Protein AF-A0A0N4XJF4-F1 (afdb_monomer_lite)

Structure (mmCIF, N/CA/C/O backbone):
data_AF-A0A0N4XJF4-F1
#
_entry.id   AF-A0A0N4XJF4-F1
#
loop_
_atom_site.group_PDB
_atom_site.id
_atom_site.type_symbol
_atom_site.label_atom_id
_atom_site.label_alt_id
_atom_site.label_comp_id
_atom_site.label_asym_id
_atom_site.label_entity_id
_atom_site.label_seq_id
_atom_site.pdbx_PDB_ins_code
_atom_site.Cartn_x
_atom_site.Cartn_y
_atom_site.Cartn_z
_atom_site.occupancy
_atom_site.B_iso_or_equiv
_atom_site.auth_seq_id
_atom_site.auth_comp_id
_atom_site.auth_asym_id
_atom_site.auth_atom_id
_atom_site.pdbx_PDB_model_num
ATOM 1 N N . MET A 1 1 ? -15.437 5.157 27.673 1.00 72.31 1 MET A N 1
ATOM 2 C CA . MET A 1 1 ? -16.243 4.473 26.632 1.00 72.31 1 MET A CA 1
ATOM 3 C C . MET A 1 1 ? -15.526 4.419 25.286 1.00 72.31 1 MET A C 1
ATOM 5 O O . MET A 1 1 ? -15.361 3.317 24.783 1.00 72.31 1 MET A O 1
ATOM 9 N N . ALA A 1 2 ? -14.988 5.533 24.768 1.00 72.12 2 ALA A N 1
ATOM 10 C CA . ALA A 1 2 ? -14.213 5.548 23.515 1.00 72.12 2 ALA A CA 1
ATOM 11 C C . ALA A 1 2 ? -13.028 4.555 23.483 1.00 72.12 2 ALA A C 1
ATOM 13 O O . ALA A 1 2 ? -12.872 3.821 22.515 1.00 72.12 2 ALA A O 1
ATOM 14 N N . ALA A 1 3 ? -12.255 4.433 24.570 1.00 76.31 3 ALA A N 1
ATOM 15 C CA . ALA A 1 3 ? -11.1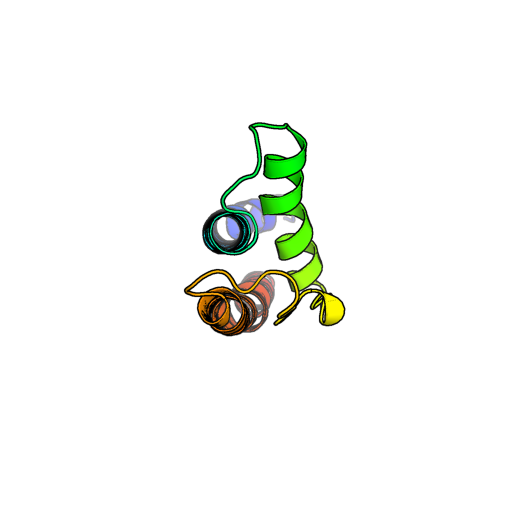20 3.500 24.634 1.00 76.31 3 ALA A CA 1
ATOM 16 C C . ALA A 1 3 ? -11.510 2.019 24.418 1.00 76.31 3 ALA A C 1
ATOM 18 O O . ALA A 1 3 ? -10.746 1.259 23.834 1.00 76.31 3 ALA A O 1
ATOM 19 N N . LYS A 1 4 ? -12.720 1.610 24.827 1.00 77.25 4 LYS A N 1
ATOM 20 C CA . LYS A 1 4 ? -13.217 0.235 24.637 1.00 77.25 4 LYS A CA 1
ATOM 21 C C . LYS A 1 4 ? -13.564 -0.046 23.167 1.00 77.25 4 LYS A C 1
ATOM 23 O O . LYS A 1 4 ? -13.357 -1.158 22.684 1.00 77.25 4 LYS A O 1
ATOM 28 N N . MET A 1 5 ? -14.036 0.975 22.449 1.00 77.81 5 MET A N 1
ATOM 29 C CA . MET A 1 5 ? -14.275 0.898 21.005 1.00 77.81 5 MET A CA 1
ATOM 30 C C . MET A 1 5 ? -12.951 0.865 20.231 1.00 77.81 5 MET A C 1
ATOM 32 O O . MET A 1 5 ? -12.798 0.022 19.356 1.00 77.81 5 MET A O 1
ATOM 36 N N . VAL A 1 6 ? -11.950 1.662 20.632 1.00 79.19 6 VAL A N 1
ATOM 37 C CA . VAL A 1 6 ? -10.606 1.651 20.015 1.00 79.19 6 VAL A CA 1
ATOM 38 C C . VAL A 1 6 ? -9.942 0.270 20.096 1.00 79.19 6 VAL A C 1
ATOM 40 O O . VAL A 1 6 ? -9.374 -0.195 19.111 1.00 79.19 6 VAL A O 1
ATOM 43 N N . VAL A 1 7 ? -10.058 -0.434 21.228 1.00 79.31 7 VAL A N 1
ATOM 44 C CA . VAL A 1 7 ? -9.517 -1.802 21.362 1.00 79.31 7 VAL A CA 1
ATOM 45 C C . VAL A 1 7 ? -10.201 -2.778 20.397 1.00 79.31 7 VAL A C 1
ATOM 47 O O . VAL A 1 7 ? -9.532 -3.611 19.792 1.00 79.31 7 VAL A O 1
ATOM 50 N N . SER A 1 8 ? -11.512 -2.636 20.192 1.00 73.75 8 SER A N 1
ATOM 51 C CA . SER A 1 8 ? -12.279 -3.492 19.273 1.00 73.75 8 SER A CA 1
ATOM 52 C C . SER A 1 8 ? -11.927 -3.222 17.803 1.00 73.75 8 SER A C 1
ATOM 54 O O . SER A 1 8 ? -11.895 -4.143 16.991 1.00 73.75 8 SER A O 1
ATOM 56 N N . MET A 1 9 ? -11.576 -1.978 17.464 1.00 78.62 9 MET A N 1
ATOM 57 C CA . MET A 1 9 ? -11.103 -1.606 16.125 1.00 78.62 9 MET A CA 1
ATOM 58 C C . MET A 1 9 ? -9.685 -2.082 15.821 1.00 78.62 9 MET A C 1
ATOM 60 O O . MET A 1 9 ? -9.339 -2.229 14.651 1.00 78.62 9 MET A O 1
ATOM 64 N N . CYS A 1 10 ? -8.855 -2.306 16.845 1.00 82.31 10 CYS A N 1
ATOM 65 C CA . CYS A 1 10 ? -7.448 -2.658 16.666 1.00 82.31 10 CYS A CA 1
ATOM 66 C C . CYS A 1 10 ? -7.285 -3.907 15.782 1.00 82.31 10 CYS A C 1
ATOM 68 O O . CYS A 1 10 ? -6.441 -3.927 14.889 1.00 82.31 10 CYS A O 1
ATOM 70 N N . TYR A 1 11 ? -8.170 -4.898 15.933 1.00 81.62 11 TYR A N 1
ATOM 71 C CA . TYR A 1 11 ? -8.193 -6.094 15.086 1.00 81.62 11 TYR A CA 1
ATOM 72 C C . TYR A 1 11 ? -8.460 -5.783 13.607 1.00 81.62 11 TYR A C 1
ATOM 74 O O . TYR A 1 11 ? -7.780 -6.329 12.739 1.00 81.62 11 TYR A O 1
ATOM 82 N N . ILE A 1 12 ? -9.401 -4.879 13.306 1.00 82.06 12 ILE A N 1
ATOM 83 C CA . ILE A 1 12 ? -9.671 -4.471 11.920 1.00 82.06 12 ILE A CA 1
ATOM 84 C C . ILE A 1 12 ? -8.509 -3.653 11.362 1.00 82.06 12 ILE A C 1
ATOM 86 O O . ILE A 1 12 ? -8.125 -3.856 10.216 1.00 82.06 12 ILE A O 1
ATOM 90 N N . ILE A 1 13 ? -7.917 -2.763 12.160 1.00 83.69 13 ILE A N 1
ATOM 91 C CA . ILE A 1 13 ? -6.763 -1.959 11.736 1.00 83.69 13 ILE A CA 1
ATOM 92 C C . ILE A 1 13 ? -5.579 -2.866 11.380 1.00 83.69 13 ILE A C 1
ATOM 94 O O . ILE A 1 13 ? -4.935 -2.659 10.354 1.00 83.69 13 ILE A O 1
ATOM 98 N N . VAL A 1 14 ? -5.315 -3.903 12.179 1.00 87.62 14 VAL A N 1
ATOM 99 C CA . VAL A 1 14 ? -4.274 -4.895 11.877 1.00 87.62 14 VAL A CA 1
ATOM 100 C C . VAL A 1 14 ? -4.593 -5.643 10.583 1.00 87.62 14 VAL A C 1
ATOM 102 O O . VAL A 1 14 ? -3.720 -5.792 9.731 1.00 87.62 14 VAL A O 1
ATOM 105 N N . LEU A 1 15 ? -5.841 -6.070 10.393 1.00 85.56 15 LEU A N 1
ATOM 106 C CA . LEU A 1 15 ? -6.249 -6.773 9.178 1.00 85.56 15 LEU A CA 1
ATOM 107 C C . LEU A 1 15 ? -6.151 -5.875 7.929 1.00 85.56 15 LEU A C 1
ATOM 109 O O . LEU A 1 15 ? -5.652 -6.312 6.890 1.00 85.56 15 LEU A O 1
ATOM 113 N N . LEU A 1 16 ? -6.518 -4.597 8.051 1.00 85.81 16 LEU A N 1
ATOM 114 C CA . LEU A 1 16 ? -6.325 -3.582 7.018 1.00 85.81 16 LEU A CA 1
ATOM 115 C C . LEU A 1 16 ? -4.839 -3.427 6.677 1.00 85.81 16 LEU A C 1
ATOM 117 O O . LEU A 1 16 ? -4.480 -3.486 5.505 1.00 85.81 16 LEU A O 1
ATOM 121 N N . LEU A 1 17 ? -3.962 -3.311 7.679 1.00 88.25 17 LEU A N 1
ATOM 122 C CA . LEU A 1 17 ? -2.515 -3.217 7.463 1.00 88.25 17 LEU A CA 1
ATOM 123 C C . LEU A 1 17 ? -1.950 -4.434 6.722 1.00 88.25 17 LEU A C 1
ATOM 125 O O . LEU A 1 17 ? -1.124 -4.263 5.826 1.00 88.25 17 LEU A O 1
ATOM 129 N N . VAL A 1 18 ? -2.405 -5.649 7.046 1.00 89.81 18 VAL A N 1
ATOM 130 C CA . VAL A 1 18 ? -1.983 -6.877 6.349 1.00 89.81 18 VAL A CA 1
ATOM 131 C C . VAL A 1 18 ? -2.395 -6.840 4.877 1.00 89.81 18 VAL A C 1
ATOM 133 O O . VAL A 1 18 ? -1.564 -7.080 4.000 1.00 89.81 18 VAL A O 1
ATOM 136 N N . THR A 1 19 ? -3.652 -6.495 4.586 1.00 88.69 19 THR A N 1
ATOM 137 C CA . THR A 1 19 ? -4.142 -6.411 3.197 1.00 88.69 19 THR A CA 1
ATOM 138 C C . THR A 1 19 ? -3.443 -5.311 2.395 1.00 88.69 19 THR A C 1
ATOM 140 O O . THR A 1 19 ? -3.087 -5.520 1.235 1.00 88.69 19 THR A O 1
ATOM 143 N N . LEU A 1 20 ? -3.172 -4.168 3.031 1.00 90.56 20 LEU A N 1
ATOM 144 C CA . LEU A 1 20 ? -2.465 -3.035 2.442 1.00 90.56 20 LEU A CA 1
ATOM 145 C C . LEU A 1 20 ? -1.021 -3.410 2.091 1.00 90.56 20 LEU A C 1
ATOM 147 O O . LEU A 1 20 ? -0.582 -3.157 0.969 1.00 90.56 20 LEU A O 1
ATOM 151 N N . MET A 1 21 ? -0.305 -4.076 3.004 1.00 91.44 21 MET A N 1
ATOM 152 C CA . MET A 1 21 ? 1.045 -4.584 2.741 1.00 91.44 21 MET A CA 1
ATOM 153 C C . MET A 1 21 ? 1.073 -5.585 1.590 1.00 91.44 21 MET A C 1
ATOM 155 O O . MET A 1 21 ? 1.926 -5.466 0.713 1.00 91.44 21 MET A O 1
ATOM 159 N N . ALA A 1 22 ? 0.146 -6.547 1.573 1.00 91.31 22 ALA A N 1
ATOM 160 C CA . ALA A 1 22 ? 0.092 -7.562 0.527 1.00 91.31 22 ALA A CA 1
ATOM 161 C C . ALA A 1 22 ? -0.041 -6.921 -0.863 1.00 91.31 22 ALA A C 1
ATOM 163 O O . ALA A 1 22 ? 0.779 -7.172 -1.744 1.00 91.31 22 ALA A O 1
ATOM 164 N N . PHE A 1 23 ? -1.011 -6.019 -1.036 1.00 91.12 23 PHE A N 1
ATOM 165 C CA . PHE A 1 23 ? -1.205 -5.317 -2.303 1.00 91.12 23 PHE A CA 1
ATOM 166 C C . PHE A 1 23 ? -0.029 -4.387 -2.650 1.00 91.12 23 PHE A C 1
ATOM 168 O O . PHE A 1 23 ? 0.461 -4.404 -3.781 1.00 91.12 23 PHE A O 1
ATOM 175 N N . GLY A 1 24 ? 0.461 -3.605 -1.684 1.00 9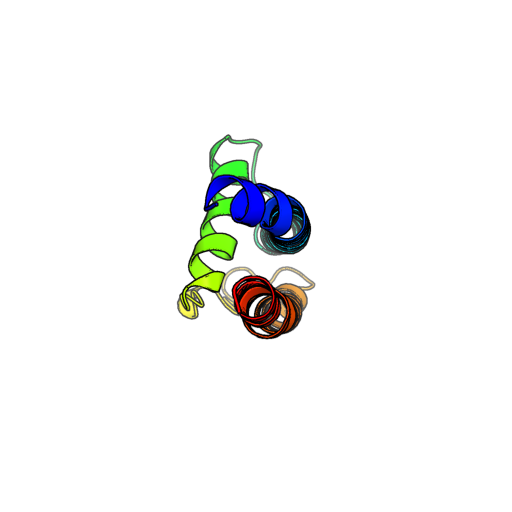1.12 24 GLY A N 1
ATOM 176 C CA . GLY A 1 24 ? 1.551 -2.651 -1.888 1.00 91.12 24 GLY A CA 1
ATOM 177 C C . GLY A 1 24 ? 2.854 -3.306 -2.343 1.00 91.12 24 GLY A C 1
ATOM 178 O O . GLY A 1 24 ? 3.495 -2.820 -3.278 1.00 91.12 24 GLY A O 1
ATOM 179 N N . VAL A 1 25 ? 3.225 -4.434 -1.727 1.00 91.69 25 VAL A N 1
ATOM 180 C CA . VAL A 1 25 ? 4.428 -5.197 -2.089 1.00 91.69 25 VAL A CA 1
ATOM 181 C C . VAL A 1 25 ? 4.274 -5.809 -3.478 1.00 91.69 25 VAL A C 1
ATOM 183 O O . VAL A 1 25 ? 5.163 -5.634 -4.311 1.00 91.69 25 VAL A O 1
ATOM 186 N N . SER A 1 26 ? 3.144 -6.466 -3.767 1.00 90.56 26 SER A N 1
ATOM 187 C CA . SER A 1 26 ? 2.891 -7.062 -5.085 1.00 90.56 26 SER A CA 1
ATOM 188 C C . SER A 1 26 ? 2.938 -6.021 -6.202 1.00 90.56 26 SER A C 1
ATOM 190 O O . SER A 1 26 ? 3.581 -6.230 -7.229 1.00 90.56 26 SER A O 1
ATOM 192 N N . ARG A 1 27 ? 2.309 -4.862 -5.990 1.00 87.44 27 ARG A N 1
ATOM 193 C CA . ARG A 1 27 ? 2.276 -3.771 -6.966 1.00 87.44 27 ARG A CA 1
ATOM 194 C C . ARG A 1 27 ? 3.668 -3.185 -7.212 1.00 87.44 27 ARG A C 1
ATOM 196 O O . ARG A 1 27 ? 4.032 -2.975 -8.369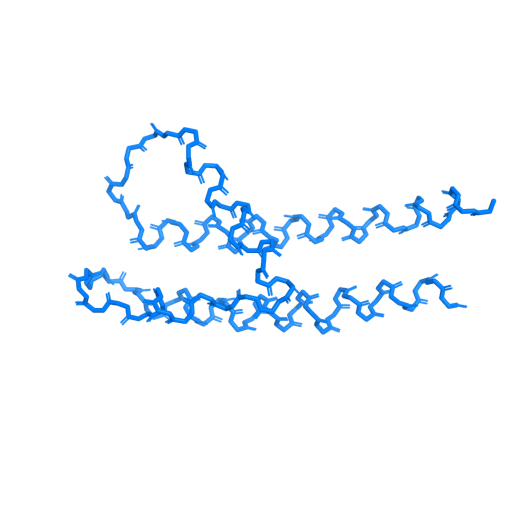 1.00 87.44 27 ARG A O 1
ATOM 203 N N . GLN A 1 28 ? 4.456 -2.955 -6.159 1.00 88.44 28 GLN A N 1
ATOM 204 C CA . GLN A 1 28 ? 5.823 -2.437 -6.288 1.00 88.44 28 GLN A CA 1
ATOM 205 C C . GLN A 1 28 ? 6.754 -3.445 -6.980 1.00 88.44 28 GLN A C 1
ATOM 207 O O . GLN A 1 28 ? 7.525 -3.047 -7.849 1.00 88.44 28 GLN A O 1
ATOM 212 N N . ALA A 1 29 ? 6.649 -4.734 -6.643 1.00 88.00 29 ALA A N 1
ATOM 213 C CA . ALA A 1 29 ? 7.491 -5.791 -7.203 1.00 88.00 29 ALA A CA 1
ATOM 214 C C . ALA A 1 29 ? 7.265 -6.009 -8.708 1.00 88.00 29 ALA A C 1
ATOM 216 O O . ALA A 1 29 ? 8.222 -6.240 -9.441 1.00 88.00 29 ALA A O 1
ATOM 217 N N . ILE A 1 30 ? 6.013 -5.919 -9.172 1.00 86.00 30 ILE A N 1
ATOM 218 C CA . ILE A 1 30 ? 5.670 -6.138 -10.586 1.00 86.00 30 ILE A CA 1
ATOM 219 C C . ILE A 1 30 ? 5.967 -4.895 -11.432 1.00 86.00 30 ILE A C 1
ATOM 221 O O . ILE A 1 30 ? 6.488 -5.011 -12.537 1.00 86.00 30 ILE A O 1
ATOM 225 N N . THR A 1 31 ? 5.645 -3.702 -10.921 1.00 82.06 31 THR A N 1
ATOM 226 C CA . THR A 1 31 ? 5.763 -2.454 -11.700 1.00 82.06 31 THR A CA 1
ATOM 227 C C . THR A 1 31 ? 7.214 -1.982 -11.812 1.00 82.06 31 THR A C 1
ATOM 229 O O . THR A 1 31 ? 7.599 -1.396 -12.819 1.00 82.06 31 THR A O 1
ATOM 232 N N . PHE A 1 32 ? 8.035 -2.240 -10.789 1.00 84.88 32 PHE A N 1
ATOM 233 C CA . PHE A 1 32 ? 9.406 -1.736 -10.706 1.00 84.88 32 PHE A CA 1
ATOM 234 C C . PHE A 1 32 ? 10.408 -2.857 -10.361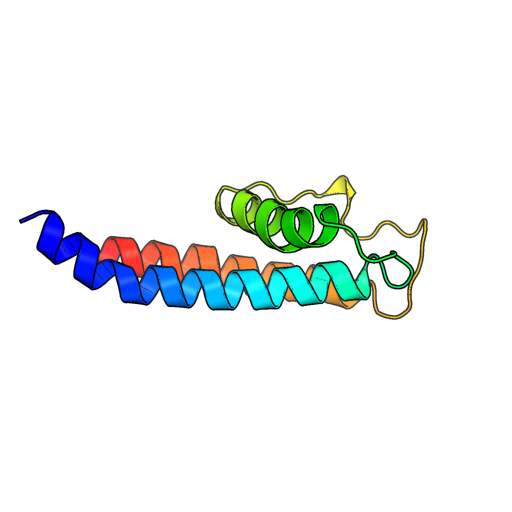 1.00 84.88 32 PHE A C 1
ATOM 236 O O . PHE A 1 32 ? 10.989 -2.852 -9.273 1.00 84.88 32 PHE A O 1
ATOM 243 N N . PRO A 1 33 ? 10.645 -3.820 -11.275 1.00 81.69 33 PRO A N 1
ATOM 244 C CA . PRO A 1 33 ? 11.456 -5.011 -10.994 1.00 81.69 33 PRO A CA 1
ATOM 245 C C . PRO A 1 33 ? 12.959 -4.728 -10.832 1.00 81.69 33 PRO A C 1
ATOM 247 O O . PRO A 1 33 ? 13.676 -5.528 -10.237 1.00 81.69 33 PRO A O 1
ATOM 250 N N . HIS A 1 34 ? 13.452 -3.608 -11.367 1.00 84.38 34 HIS A N 1
ATOM 251 C CA . HIS A 1 34 ? 14.882 -3.271 -11.404 1.00 84.38 34 HIS A CA 1
ATOM 252 C C . HIS A 1 34 ? 15.268 -2.110 -10.472 1.00 84.38 34 HIS A C 1
ATOM 254 O O . HIS A 1 34 ? 16.338 -1.519 -10.626 1.00 84.38 34 HIS A O 1
ATOM 260 N N . GLU A 1 35 ? 14.415 -1.773 -9.502 1.00 83.94 35 GLU A N 1
ATOM 261 C CA . GLU A 1 35 ? 14.704 -0.729 -8.516 1.00 83.94 35 GLU A CA 1
ATOM 262 C C . GLU A 1 35 ? 15.727 -1.185 -7.469 1.00 83.94 35 GLU A C 1
ATOM 264 O O . GLU A 1 35 ? 15.694 -2.312 -6.970 1.00 83.94 35 GLU A O 1
ATOM 269 N N . LYS A 1 36 ? 16.642 -0.282 -7.104 1.00 88.44 36 LYS A N 1
ATOM 270 C CA . LYS A 1 36 ? 17.615 -0.534 -6.032 1.00 88.44 36 LYS A CA 1
ATOM 271 C C . LYS A 1 36 ? 16.971 -0.289 -4.669 1.00 88.44 36 LYS A C 1
ATOM 273 O O . LYS A 1 36 ? 16.036 0.496 -4.532 1.00 88.44 36 LYS A O 1
ATOM 278 N N . TRP A 1 37 ? 17.513 -0.931 -3.635 1.00 86.69 37 TRP A N 1
ATOM 279 C CA . TRP A 1 37 ? 17.050 -0.727 -2.264 1.00 86.69 37 TRP A CA 1
ATOM 280 C C . TRP A 1 37 ? 17.135 0.752 -1.859 1.00 86.69 37 TRP A C 1
ATOM 282 O O . TRP A 1 37 ? 18.211 1.352 -1.872 1.00 86.69 37 TRP A O 1
ATOM 292 N N . ASN A 1 38 ? 15.991 1.329 -1.487 1.00 90.50 38 ASN A N 1
ATOM 293 C CA . ASN A 1 38 ? 15.876 2.700 -1.006 1.00 90.50 38 ASN A CA 1
ATOM 294 C C . ASN A 1 38 ? 14.712 2.803 -0.010 1.00 90.50 38 ASN A C 1
ATOM 296 O O . ASN A 1 38 ? 13.679 2.156 -0.178 1.00 90.50 38 ASN A O 1
ATOM 300 N N . TRP A 1 39 ? 14.830 3.676 0.989 1.00 87.94 39 TRP A N 1
ATOM 301 C CA . TRP A 1 39 ? 13.754 3.992 1.934 1.00 87.94 39 TRP A CA 1
ATOM 302 C C . TRP A 1 39 ? 12.479 4.501 1.247 1.00 87.94 39 TRP A C 1
ATOM 304 O O . TRP A 1 39 ? 11.374 4.314 1.761 1.00 87.94 39 TRP A O 1
ATOM 314 N N . LEU A 1 40 ? 12.605 5.079 0.047 1.00 87.62 40 LEU A N 1
ATOM 315 C CA . LEU A 1 40 ? 11.451 5.447 -0.773 1.00 87.62 40 LEU A CA 1
ATOM 316 C C . LEU A 1 40 ? 10.596 4.245 -1.207 1.00 87.62 40 LEU A C 1
ATOM 318 O O . LEU A 1 40 ? 9.392 4.429 -1.370 1.00 87.62 40 LEU A O 1
ATOM 322 N N . LEU A 1 41 ? 11.158 3.037 -1.367 1.00 87.31 41 LEU A N 1
ATOM 323 C CA . LEU A 1 41 ? 10.366 1.852 -1.733 1.00 87.31 41 LEU A CA 1
ATOM 324 C C . LEU A 1 41 ? 9.365 1.515 -0.635 1.00 87.31 41 LEU A C 1
ATOM 326 O O . LEU A 1 41 ? 8.190 1.308 -0.925 1.00 87.31 41 LEU A O 1
ATOM 330 N N . VAL A 1 42 ? 9.815 1.524 0.622 1.00 88.38 42 VAL A N 1
ATOM 331 C CA . VAL A 1 42 ? 8.944 1.280 1.778 1.00 88.38 42 VAL A CA 1
ATOM 332 C C . VAL A 1 42 ? 7.819 2.309 1.795 1.00 88.38 42 VAL A C 1
ATOM 334 O O . VAL A 1 42 ? 6.651 1.942 1.873 1.00 88.38 42 VAL A O 1
ATOM 337 N N . ARG A 1 43 ? 8.141 3.595 1.610 1.00 88.25 43 ARG A N 1
ATOM 338 C CA . ARG A 1 43 ? 7.115 4.637 1.492 1.00 88.25 43 ARG A CA 1
ATOM 339 C C . ARG A 1 43 ? 6.126 4.323 0.369 1.00 88.25 43 ARG A C 1
ATOM 341 O O . ARG A 1 43 ? 4.930 4.395 0.600 1.00 88.25 43 ARG A O 1
ATOM 348 N N . ASN A 1 44 ? 6.587 3.957 -0.822 1.00 86.12 44 ASN A N 1
ATOM 349 C CA . ASN A 1 44 ? 5.711 3.709 -1.970 1.00 86.12 44 ASN A CA 1
ATOM 350 C C . ASN A 1 44 ? 4.792 2.489 -1.780 1.00 86.12 44 ASN A C 1
ATOM 352 O O . ASN A 1 44 ? 3.652 2.527 -2.246 1.00 86.12 44 ASN A O 1
ATOM 356 N N . ILE A 1 45 ? 5.262 1.459 -1.068 1.00 90.25 45 ILE A N 1
ATOM 357 C CA . ILE A 1 45 ? 4.495 0.252 -0.726 1.00 90.25 45 ILE A CA 1
ATOM 358 C C . ILE A 1 45 ? 3.303 0.591 0.172 1.00 90.25 45 ILE A C 1
ATOM 360 O O . ILE A 1 45 ? 2.216 0.079 -0.057 1.00 90.25 45 ILE A O 1
ATOM 364 N N . PHE A 1 46 ? 3.475 1.461 1.170 1.00 89.56 46 PHE A N 1
ATOM 365 C CA . PHE A 1 46 ? 2.391 1.797 2.102 1.00 89.56 46 PHE A CA 1
ATOM 366 C C . PHE A 1 46 ? 1.562 3.004 1.657 1.00 89.56 46 PHE A C 1
ATOM 368 O O . PHE A 1 46 ? 0.342 3.016 1.792 1.00 89.56 46 PHE A O 1
ATOM 375 N N . TYR A 1 47 ? 2.217 4.033 1.124 1.00 89.12 47 TYR A N 1
ATOM 376 C CA . TYR A 1 47 ? 1.602 5.336 0.900 1.00 89.12 47 TYR A CA 1
ATOM 377 C C . TYR A 1 47 ? 0.564 5.279 -0.222 1.00 89.12 47 TYR A C 1
ATOM 379 O O . TYR A 1 47 ? -0.571 5.680 -0.001 1.00 89.12 47 TYR A O 1
ATOM 387 N N . LYS A 1 48 ? 0.882 4.724 -1.403 1.00 87.94 48 LYS A N 1
ATOM 388 C CA . LYS A 1 48 ? -0.096 4.724 -2.512 1.00 87.94 48 LYS A CA 1
ATOM 389 C C . LYS A 1 48 ? -1.348 3.890 -2.198 1.00 87.94 48 LYS A C 1
ATOM 391 O O . LYS A 1 48 ? -2.443 4.423 -2.362 1.00 87.94 48 LYS A O 1
ATOM 396 N N . PRO A 1 49 ? -1.237 2.648 -1.686 1.00 87.81 49 PRO A N 1
ATOM 397 C CA . PRO A 1 49 ? -2.410 1.875 -1.279 1.00 87.81 49 PRO A CA 1
ATOM 398 C C . PRO A 1 49 ? -3.242 2.541 -0.184 1.00 87.81 49 PRO A C 1
ATOM 400 O O . PRO A 1 49 ? -4.456 2.388 -0.174 1.00 87.81 49 PRO A O 1
ATOM 403 N N . TYR A 1 50 ? -2.612 3.302 0.715 1.00 88.75 50 TYR A N 1
ATOM 404 C CA . TYR A 1 50 ? -3.326 4.067 1.734 1.00 88.75 50 TYR A CA 1
ATOM 405 C C . TYR A 1 50 ? -4.223 5.151 1.118 1.00 88.75 50 TYR A C 1
ATOM 407 O O . TYR A 1 50 ? -5.397 5.223 1.464 1.00 88.75 50 TYR A O 1
ATOM 415 N N . PHE A 1 51 ? -3.729 5.947 0.163 1.00 88.50 51 PHE A N 1
ATOM 416 C CA . PHE A 1 51 ? -4.566 6.946 -0.526 1.00 88.50 51 PHE A CA 1
ATOM 417 C C . PHE A 1 51 ? -5.641 6.311 -1.414 1.00 88.50 51 PHE A C 1
ATOM 419 O O . PHE A 1 51 ? -6.733 6.864 -1.537 1.00 88.50 51 PHE A O 1
ATOM 426 N N . MET A 1 52 ? -5.388 5.114 -1.950 1.00 87.00 52 MET A N 1
ATOM 427 C CA . MET A 1 52 ? -6.399 4.341 -2.679 1.00 87.00 52 MET A CA 1
ATOM 428 C C . MET A 1 52 ? -7.625 3.997 -1.821 1.00 87.00 52 MET A C 1
ATOM 430 O O . MET A 1 52 ? -8.735 3.951 -2.350 1.00 87.00 52 MET A O 1
ATOM 434 N N . LEU A 1 53 ? -7.471 3.837 -0.501 1.00 85.25 53 LEU A N 1
ATOM 435 C CA . LEU A 1 53 ? -8.609 3.660 0.414 1.00 85.25 53 LEU A CA 1
ATOM 436 C C . LEU A 1 53 ? -9.518 4.896 0.468 1.00 85.25 53 LEU A C 1
ATOM 438 O O . LEU A 1 53 ? -10.722 4.774 0.665 1.00 85.25 53 LEU A O 1
ATOM 442 N N . TYR A 1 54 ? -8.954 6.086 0.257 1.00 84.06 54 TYR A N 1
ATOM 443 C CA . TYR A 1 54 ? -9.689 7.354 0.250 1.00 84.06 54 TYR A CA 1
ATOM 444 C C . TYR A 1 54 ? -10.225 7.744 -1.136 1.00 84.06 54 TYR A C 1
ATOM 446 O O . TYR A 1 54 ? -10.808 8.815 -1.278 1.00 84.06 54 TYR A O 1
ATOM 454 N N . GLY A 1 55 ? -10.064 6.882 -2.147 1.00 83.06 55 GLY A N 1
ATOM 455 C CA . GLY A 1 55 ? -10.600 7.089 -3.496 1.00 83.06 55 GLY A CA 1
ATOM 456 C C . GLY A 1 55 ? -9.580 7.532 -4.549 1.00 83.06 55 GLY A C 1
ATOM 457 O O . GLY A 1 55 ? -9.951 7.693 -5.708 1.00 83.06 55 GLY A O 1
ATOM 458 N N . GLU A 1 56 ? -8.299 7.676 -4.199 1.00 86.06 56 GLU A N 1
ATOM 459 C CA . GLU A 1 56 ? -7.246 8.016 -5.166 1.00 86.06 56 GLU A CA 1
ATOM 460 C C . GLU A 1 56 ? -6.767 6.777 -5.932 1.00 86.06 56 GLU A C 1
ATOM 462 O O . GLU A 1 56 ? -5.998 5.969 -5.423 1.00 86.06 56 GLU A O 1
ATOM 467 N N . VAL A 1 57 ? -7.200 6.616 -7.183 1.00 81.62 57 VAL A N 1
ATOM 468 C CA . VAL A 1 57 ? -6.955 5.400 -7.989 1.00 81.62 57 VAL A CA 1
ATOM 469 C C . VAL A 1 57 ? -5.647 5.476 -8.803 1.00 81.62 57 VAL A C 1
ATOM 471 O O . VAL A 1 57 ? -5.209 4.480 -9.366 1.00 81.62 57 VAL A O 1
ATOM 474 N N . TYR A 1 58 ? -4.968 6.629 -8.856 1.00 82.12 58 TYR A N 1
ATOM 475 C CA . TYR A 1 58 ? -3.733 6.816 -9.643 1.00 82.12 58 TYR A CA 1
ATOM 476 C C . TYR A 1 58 ? -3.857 6.316 -11.099 1.00 82.12 58 TYR A C 1
ATOM 478 O O . TYR A 1 58 ? -2.962 5.646 -11.612 1.00 82.12 58 TYR A O 1
ATOM 486 N N . ALA A 1 59 ? -4.968 6.639 -11.772 1.00 75.69 59 ALA A N 1
ATOM 487 C CA . ALA A 1 59 ? -5.321 6.086 -13.085 1.00 75.69 59 ALA A CA 1
ATOM 488 C C . ALA A 1 59 ? -4.238 6.267 -14.166 1.00 75.69 59 ALA A C 1
ATOM 490 O O . ALA A 1 59 ? -4.085 5.404 -15.020 1.00 75.69 59 ALA A O 1
ATOM 491 N N . GLY A 1 60 ? -3.448 7.345 -14.104 1.00 72.19 60 GLY A N 1
ATOM 492 C CA . GLY A 1 60 ? -2.348 7.587 -15.047 1.00 72.19 60 GLY A CA 1
ATOM 493 C C . GLY A 1 60 ? -1.139 6.654 -14.890 1.00 72.19 60 GLY A C 1
ATOM 494 O O . GLY A 1 60 ? -0.288 6.621 -15.770 1.00 72.19 60 GLY A O 1
ATOM 495 N N . GLU A 1 61 ? -1.044 5.905 -13.788 1.00 72.25 61 GLU A N 1
ATOM 496 C CA . GLU A 1 61 ? -0.000 4.891 -13.572 1.00 72.25 61 GLU A CA 1
ATOM 497 C C . GLU A 1 61 ? -0.467 3.478 -13.955 1.00 72.25 61 GLU A C 1
ATOM 499 O O . GLU A 1 61 ? 0.344 2.551 -14.008 1.00 72.25 61 GLU A O 1
ATOM 504 N N . ILE A 1 62 ? -1.769 3.300 -14.195 1.00 69.69 62 ILE A N 1
ATOM 505 C CA . ILE A 1 62 ? -2.370 2.020 -14.559 1.00 69.69 62 ILE A CA 1
ATOM 506 C C . ILE A 1 62 ? -2.120 1.792 -16.050 1.00 69.69 62 ILE A C 1
ATOM 508 O O . ILE A 1 62 ? -2.445 2.641 -16.873 1.00 69.69 62 ILE A O 1
ATOM 512 N N . ASP A 1 63 ? -1.548 0.636 -16.385 1.00 65.19 63 ASP A N 1
ATOM 513 C CA . ASP A 1 63 ? -1.352 0.190 -17.771 1.00 65.19 63 ASP A CA 1
ATOM 514 C C . ASP A 1 63 ? -0.444 1.109 -18.616 1.00 65.19 63 ASP A C 1
ATOM 516 O O . ASP A 1 63 ? -0.662 1.365 -19.802 1.00 65.19 63 ASP A O 1
ATOM 520 N N . THR A 1 64 ? 0.623 1.626 -17.999 1.00 62.25 64 THR A N 1
ATOM 521 C CA . THR A 1 64 ? 1.651 2.378 -18.727 1.00 62.25 64 THR A CA 1
ATOM 522 C C . THR A 1 64 ? 2.511 1.415 -19.556 1.00 62.25 64 THR A C 1
ATOM 524 O O . THR A 1 64 ? 3.551 0.923 -19.124 1.00 62.25 64 THR A O 1
ATOM 527 N N . CYS A 1 65 ? 2.092 1.162 -20.801 1.00 64.62 65 CYS A N 1
ATOM 528 C CA . CYS A 1 65 ? 2.835 0.379 -21.807 1.00 64.62 65 CYS A CA 1
ATOM 529 C C . CYS A 1 65 ? 4.211 0.972 -22.194 1.00 64.62 65 CYS A C 1
ATOM 531 O O . CYS A 1 65 ? 4.864 0.497 -23.120 1.00 64.62 65 CYS A O 1
ATOM 533 N N . THR A 1 66 ? 4.675 2.020 -21.513 1.00 58.22 66 THR A N 1
ATOM 534 C CA . THR A 1 66 ? 6.014 2.593 -21.689 1.00 58.22 66 THR A CA 1
ATOM 535 C C . THR A 1 66 ? 7.114 1.675 -21.159 1.00 58.22 66 THR A C 1
ATOM 537 O O . THR A 1 66 ? 8.216 1.700 -21.694 1.00 58.22 66 THR A O 1
ATOM 540 N N . ASN A 1 67 ? 6.814 0.824 -20.171 1.00 58.75 67 ASN A N 1
ATOM 541 C CA . ASN A 1 67 ? 7.705 -0.220 -19.660 1.00 58.75 67 ASN A CA 1
ATOM 542 C C . ASN A 1 67 ? 6.921 -1.534 -19.541 1.00 58.75 67 ASN A C 1
ATOM 544 O O . ASN A 1 67 ? 6.568 -1.951 -18.440 1.00 58.75 67 ASN A O 1
ATOM 548 N N . CYS A 1 68 ? 6.596 -2.169 -20.671 1.00 66.50 68 CYS A N 1
ATOM 549 C CA . CYS A 1 68 ? 5.871 -3.443 -20.696 1.00 66.50 68 CYS A CA 1
ATOM 550 C C . CYS A 1 68 ? 6.678 -4.565 -20.025 1.00 66.50 68 CYS A C 1
ATOM 552 O O . CYS A 1 68 ? 7.415 -5.303 -20.680 1.00 66.50 68 CYS A O 1
ATOM 554 N N . VAL A 1 69 ? 6.525 -4.704 -18.710 1.00 69.62 69 VAL A N 1
ATOM 555 C CA . VAL A 1 69 ? 7.024 -5.849 -17.951 1.00 69.62 69 VAL A CA 1
ATOM 556 C C . VAL A 1 69 ? 6.029 -7.005 -18.123 1.00 69.62 69 VAL A C 1
ATOM 558 O O . VAL A 1 69 ? 4.813 -6.790 -18.020 1.00 69.62 69 VAL A O 1
ATOM 561 N N . PRO A 1 70 ? 6.495 -8.243 -18.373 1.00 74.88 70 PRO A N 1
ATOM 562 C CA . PRO A 1 70 ? 5.628 -9.416 -18.364 1.00 74.88 70 PRO A CA 1
ATOM 563 C C . PRO A 1 70 ? 4.827 -9.480 -17.055 1.00 74.88 70 PRO A C 1
ATOM 565 O O . PRO A 1 70 ? 5.405 -9.488 -15.972 1.00 74.88 70 PRO A O 1
ATOM 568 N N . GLY A 1 71 ? 3.494 -9.505 -17.146 1.00 76.56 71 GLY A N 1
ATOM 569 C CA . GLY A 1 71 ? 2.615 -9.504 -15.968 1.00 76.56 71 GLY A CA 1
ATOM 570 C C . GLY A 1 71 ? 2.078 -8.134 -15.537 1.00 76.56 71 GLY A C 1
ATOM 571 O O . GLY A 1 71 ? 1.421 -8.057 -14.503 1.00 76.56 71 GLY A O 1
ATOM 572 N N . GLY A 1 72 ? 2.264 -7.070 -16.329 1.00 78.75 72 GLY A N 1
ATOM 573 C CA . GLY A 1 72 ? 1.696 -5.736 -16.058 1.00 78.75 72 GLY A CA 1
ATOM 574 C C . GLY A 1 72 ? 0.160 -5.669 -15.936 1.00 78.75 72 GLY A C 1
ATOM 575 O O . GLY A 1 72 ? -0.369 -4.704 -15.396 1.00 78.75 72 GLY A O 1
ATOM 576 N N . TRP A 1 73 ? -0.557 -6.717 -16.352 1.00 81.75 73 TRP A N 1
ATOM 577 C CA . TRP A 1 73 ? -2.008 -6.871 -16.181 1.00 81.75 73 TRP A CA 1
ATOM 578 C C . TRP A 1 73 ? -2.419 -7.348 -14.775 1.00 81.75 73 TRP A C 1
ATOM 580 O O . TRP A 1 73 ? -3.582 -7.223 -14.392 1.00 81.75 73 TRP A O 1
ATOM 590 N N . ILE A 1 74 ? -1.480 -7.872 -13.979 1.00 86.00 74 ILE A N 1
ATOM 591 C CA . ILE A 1 74 ? -1.742 -8.395 -12.629 1.00 86.00 74 ILE A CA 1
ATOM 592 C C . ILE A 1 74 ? -2.025 -7.264 -11.618 1.00 86.00 74 ILE A C 1
ATOM 594 O O . ILE A 1 74 ? -2.996 -7.388 -10.871 1.00 86.00 74 ILE A O 1
ATOM 598 N N . PRO A 1 75 ? -1.257 -6.151 -11.562 1.00 86.56 75 PRO A N 1
ATOM 599 C CA . PRO A 1 75 ? -1.529 -5.060 -10.624 1.00 86.56 75 PRO A CA 1
ATOM 600 C C . PRO A 1 75 ? -2.925 -4.425 -10.768 1.00 86.56 75 PRO A C 1
ATOM 602 O O . PRO A 1 75 ? -3.557 -4.227 -9.732 1.00 86.56 75 PRO A O 1
ATOM 605 N N . PRO A 1 76 ? -3.460 -4.156 -11.980 1.00 86.81 76 PRO A N 1
ATOM 606 C CA . PRO A 1 76 ? -4.843 -3.698 -12.147 1.00 86.81 76 PRO A CA 1
ATOM 607 C C . PRO A 1 76 ? -5.882 -4.678 -11.582 1.00 86.81 76 PRO A C 1
ATOM 609 O O . PRO A 1 76 ? -6.823 -4.271 -10.902 1.00 86.81 76 PRO A O 1
AT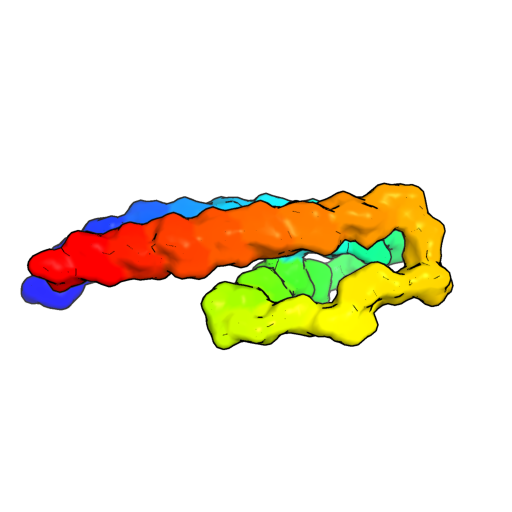OM 612 N N . VAL A 1 77 ? -5.698 -5.984 -11.803 1.00 88.56 77 VAL A N 1
ATOM 613 C CA . VAL A 1 77 ? -6.595 -7.020 -11.261 1.00 88.56 77 VAL A CA 1
ATOM 614 C C . VAL A 1 77 ? -6.498 -7.091 -9.735 1.00 88.56 77 VAL A C 1
ATOM 616 O O . VAL A 1 77 ? -7.515 -7.107 -9.047 1.00 88.56 77 VAL A O 1
ATOM 619 N N . LEU A 1 78 ? -5.287 -7.071 -9.174 1.00 89.00 78 LEU A N 1
ATOM 620 C CA . LEU A 1 78 ? -5.098 -7.040 -7.721 1.00 89.00 78 LEU A CA 1
ATOM 621 C C . LEU A 1 78 ? -5.672 -5.769 -7.092 1.00 89.00 78 LEU A C 1
ATOM 623 O O . LEU A 1 78 ? -6.183 -5.817 -5.978 1.00 89.00 78 LEU A O 1
ATOM 627 N N . MET A 1 79 ? -5.616 -4.646 -7.804 1.00 88.38 79 MET A N 1
ATOM 628 C CA . MET A 1 79 ? -6.150 -3.374 -7.339 1.00 88.38 79 MET A CA 1
ATOM 629 C C . MET A 1 79 ? -7.673 -3.406 -7.209 1.00 88.38 79 MET A C 1
ATOM 631 O O . MET A 1 79 ? -8.200 -2.921 -6.210 1.00 88.38 79 MET A O 1
ATOM 635 N N . THR A 1 80 ? -8.387 -4.000 -8.169 1.00 87.69 80 THR A N 1
ATOM 636 C CA . THR A 1 80 ? -9.851 -4.130 -8.072 1.00 87.69 80 THR A CA 1
ATOM 637 C C . THR A 1 80 ? -10.256 -5.021 -6.899 1.00 87.69 80 THR A C 1
ATOM 639 O O . THR A 1 80 ? -11.140 -4.648 -6.128 1.00 87.69 80 THR A O 1
ATOM 642 N N . ILE A 1 81 ? -9.557 -6.144 -6.698 1.00 89.81 81 ILE A N 1
ATOM 643 C CA . ILE A 1 81 ? -9.764 -7.033 -5.545 1.00 89.81 81 ILE A CA 1
ATOM 644 C C . ILE A 1 81 ? -9.471 -6.292 -4.232 1.00 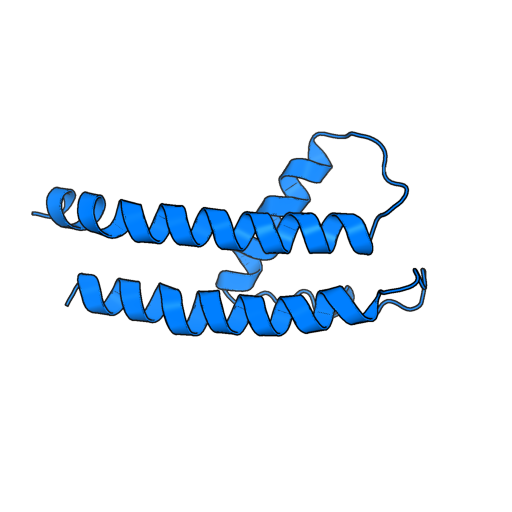89.81 81 ILE A C 1
ATOM 646 O O . ILE A 1 81 ? -10.269 -6.357 -3.299 1.00 89.81 81 ILE A O 1
ATOM 650 N N . PHE A 1 82 ? -8.357 -5.557 -4.162 1.00 89.31 82 PHE A N 1
ATOM 651 C CA . PHE A 1 82 ? -7.970 -4.784 -2.982 1.00 89.31 82 PHE A CA 1
ATOM 652 C C . PHE A 1 82 ? -9.009 -3.718 -2.630 1.00 89.31 82 PHE A C 1
ATOM 654 O O . PHE A 1 82 ? -9.444 -3.661 -1.484 1.00 89.31 82 PHE A O 1
ATOM 661 N N . LEU A 1 83 ? -9.451 -2.911 -3.598 1.00 86.56 83 LEU A N 1
ATOM 662 C CA . LEU A 1 83 ? -10.463 -1.879 -3.365 1.00 86.56 83 LEU A CA 1
ATOM 663 C C . LEU A 1 83 ? -11.803 -2.482 -2.931 1.00 86.56 83 LEU A C 1
ATOM 665 O O . LEU A 1 83 ? -12.455 -1.934 -2.046 1.00 86.56 83 LEU A O 1
ATOM 669 N N . LEU A 1 84 ? -12.198 -3.625 -3.496 1.00 86.88 84 LEU A N 1
ATOM 670 C CA . LEU A 1 84 ? -13.413 -4.327 -3.088 1.00 86.88 84 LEU A CA 1
ATOM 671 C C . LEU A 1 84 ? -13.314 -4.818 -1.637 1.00 86.88 84 LEU A C 1
ATOM 673 O O . LEU A 1 84 ? -14.200 -4.544 -0.831 1.00 86.88 84 LEU A O 1
ATOM 677 N N . VAL A 1 85 ? -12.222 -5.489 -1.269 1.00 84.50 85 VAL A N 1
ATOM 678 C CA . VAL A 1 85 ? -12.032 -5.989 0.101 1.00 84.50 85 VAL A CA 1
ATOM 679 C C . VAL A 1 85 ? -11.893 -4.831 1.091 1.00 84.50 85 VAL A C 1
ATOM 681 O O . VAL A 1 85 ? -12.569 -4.808 2.117 1.00 84.50 85 VAL A O 1
ATOM 684 N N . ALA A 1 86 ? -11.059 -3.840 0.796 1.00 80.19 86 ALA A N 1
ATOM 685 C CA . ALA A 1 86 ? -10.756 -2.787 1.749 1.00 80.19 86 ALA A CA 1
ATOM 686 C C . ALA A 1 86 ? -11.900 -1.770 1.902 1.00 80.19 86 ALA A C 1
ATOM 688 O O . ALA A 1 86 ? -12.289 -1.466 3.030 1.00 80.19 86 ALA A O 1
ATOM 689 N N . ASN A 1 87 ? -12.503 -1.300 0.804 1.00 72.62 87 ASN A N 1
ATOM 690 C CA . ASN A 1 87 ? -13.541 -0.267 0.882 1.00 72.62 87 ASN A CA 1
ATOM 691 C C . ASN A 1 87 ? -14.938 -0.833 1.154 1.00 72.62 87 ASN A C 1
ATOM 693 O O . ASN A 1 87 ? -15.722 -0.182 1.839 1.00 72.62 87 ASN A O 1
ATOM 697 N N . ILE A 1 88 ? -15.272 -2.033 0.664 1.00 70.75 88 ILE A N 1
ATOM 698 C CA . ILE A 1 88 ? -16.620 -2.600 0.855 1.00 70.75 88 ILE A CA 1
ATOM 699 C C . ILE A 1 88 ? -16.678 -3.507 2.083 1.00 70.75 88 ILE A C 1
ATOM 701 O O . ILE A 1 88 ? -17.696 -3.522 2.767 1.00 70.75 88 ILE A O 1
ATOM 705 N N . LEU A 1 89 ? -15.619 -4.253 2.402 1.00 70.94 89 LEU A N 1
ATOM 706 C CA . LEU A 1 89 ? -15.652 -5.191 3.527 1.00 70.94 89 LEU A CA 1
ATOM 707 C C . LEU A 1 89 ? -15.167 -4.525 4.820 1.00 70.94 89 LEU A C 1
ATOM 709 O O . LEU A 1 89 ? -15.884 -4.535 5.818 1.00 70.94 89 LEU A O 1
ATOM 713 N N . LEU A 1 90 ? -13.992 -3.887 4.809 1.00 71.88 90 LEU A N 1
ATOM 714 C CA . LEU A 1 90 ? -13.371 -3.391 6.046 1.00 71.88 90 LEU A CA 1
ATOM 715 C C . LEU A 1 90 ? -13.997 -2.099 6.569 1.00 71.88 90 LEU A C 1
ATOM 717 O O . LEU A 1 90 ? -14.251 -2.001 7.770 1.00 71.88 90 LEU A O 1
ATOM 721 N N . ILE A 1 91 ? -14.305 -1.134 5.698 1.00 72.38 91 ILE A N 1
ATOM 722 C CA . ILE A 1 91 ? -14.962 0.116 6.124 1.00 72.38 91 ILE A CA 1
ATOM 723 C C . ILE A 1 91 ? -16.387 -0.160 6.621 1.00 72.38 91 ILE A C 1
ATOM 725 O O . ILE A 1 91 ? -16.773 0.328 7.684 1.00 72.38 91 ILE A O 1
ATOM 729 N N . ASN A 1 92 ? -17.156 -0.996 5.920 1.00 72.06 92 ASN A N 1
ATOM 730 C CA . ASN A 1 92 ? -18.512 -1.338 6.358 1.00 72.06 92 ASN A CA 1
ATOM 731 C C . ASN A 1 92 ? -18.514 -2.156 7.656 1.00 72.06 92 ASN A C 1
ATOM 733 O O . ASN A 1 92 ? -19.385 -1.955 8.501 1.00 72.06 92 ASN A O 1
ATOM 737 N N . MET A 1 93 ? -17.519 -3.024 7.864 1.00 73.88 93 MET A N 1
ATOM 738 C CA . MET A 1 93 ? -17.357 -3.742 9.129 1.00 73.88 93 MET A CA 1
ATOM 739 C C . MET A 1 93 ? -16.944 -2.803 10.275 1.00 73.88 93 MET A C 1
ATOM 741 O O . MET A 1 93 ? -17.445 -2.949 11.386 1.00 73.88 93 MET A O 1
ATOM 745 N N . LEU A 1 94 ? -16.098 -1.798 10.016 1.00 72.50 94 LEU A N 1
ATOM 746 C CA . LEU A 1 94 ? -15.774 -0.744 10.986 1.00 72.50 94 LEU A CA 1
ATOM 747 C C . LEU A 1 94 ? -17.027 0.018 11.427 1.00 72.50 94 LEU A C 1
ATOM 749 O O . LEU A 1 94 ? -17.252 0.171 12.625 1.00 72.50 94 LEU A O 1
ATOM 753 N N . ILE A 1 95 ? -17.870 0.438 10.478 1.00 71.00 95 ILE A N 1
ATOM 754 C CA . ILE A 1 95 ? -19.140 1.122 10.772 1.00 71.00 95 ILE A CA 1
ATOM 755 C C . ILE A 1 95 ? -20.072 0.214 11.591 1.00 71.00 95 ILE A C 1
ATOM 757 O O . ILE A 1 95 ? -20.727 0.689 12.516 1.00 71.00 95 ILE A O 1
ATOM 761 N N . ALA A 1 96 ? -20.099 -1.091 11.300 1.00 72.12 96 ALA A N 1
ATOM 762 C CA . ALA A 1 96 ? -20.920 -2.062 12.022 1.00 72.12 96 ALA A CA 1
ATOM 763 C C . ALA A 1 96 ? -20.476 -2.301 13.478 1.00 72.12 96 ALA A C 1
ATOM 765 O O . ALA A 1 96 ? -21.316 -2.628 14.303 1.00 72.12 96 ALA A O 1
ATOM 766 N N . ILE A 1 97 ? -19.192 -2.133 13.812 1.00 69.12 97 ILE A N 1
ATOM 767 C CA . ILE A 1 97 ? -18.693 -2.278 15.196 1.00 69.12 97 ILE A CA 1
ATOM 768 C C . ILE A 1 97 ? -19.001 -1.044 16.056 1.00 69.12 97 ILE A C 1
ATOM 770 O O . ILE A 1 97 ? -19.087 -1.143 17.280 1.00 69.12 97 ILE A O 1
ATOM 774 N N . PHE A 1 98 ? -19.139 0.125 15.432 1.00 63.91 98 PHE A N 1
ATOM 775 C CA . PHE A 1 98 ? -19.456 1.368 16.137 1.00 63.91 98 PHE A CA 1
ATOM 776 C C . PHE A 1 98 ? -20.943 1.585 16.399 1.00 63.91 98 PHE A C 1
ATOM 778 O O . PHE A 1 98 ? -21.283 2.424 17.236 1.00 63.91 98 PHE A O 1
ATOM 785 N N . LYS A 1 99 ? -21.802 0.885 15.660 1.00 58.19 99 LYS A N 1
ATOM 786 C CA . LYS A 1 99 ? -23.253 0.948 15.802 1.00 58.19 99 LYS A CA 1
ATOM 787 C C . LYS A 1 99 ? -23.727 -0.040 16.861 1.00 58.19 99 LYS A C 1
ATOM 789 O O . LYS A 1 99 ? -24.588 0.370 17.667 1.00 58.19 99 LYS A O 1
#

Secondary structure (DSSP, 8-state):
-HHHHHHHHHHHHHHHHHHHHHHHHHHHHHH-TTPPP-HHHHHHHHHHHHHHHTT---GGGTT-GGG--TTTTHHHHHHHHHHIIIIIIIHHHHHHHH-

Foldseek 3Di:
DVVVLVVVCVVLVVVLVVLLLVLLVVLLCQLPVPDDDDPVSVCSSRPPSVVVLVPPPVVVSQPPPPDDGVCSVVSVVSSVVSNCCRNVPSVVVSVVSVD

Sequence (99 aa):
MAAKMVVSMCYIIVLLLVTLMAFGVSRQAITFPHEKWNWLLVRNIFYKPYFMLYGEVYAGEIDTCTNCVPGGWIPPVLMTIFLLVANILLINMLIAIFK

pLDDT: mean 81.19, std 8.62, range [58.19, 91.69]

Organism: Nippostrongylus brasiliensis (NCBI:txid27835)

InterPro domains:
  IPR005821 Ion transport domain [PF00520] (2-97)
  IPR050927 Transient receptor potential cation channel M [PTHR13800] (1-98)

Radius of gyration: 15.64 Å; chains: 1; bounding box: 41×18×48 Å